Protein AF-A0A1T4JJM0-F1 (afdb_monomer)

Organism: NCBI:txid225324

Solvent-accessible surface area (backbone atoms only — not comparable to full-atom values): 7614 Å² total; per-residue (Å²): 135,75,62,47,82,52,65,67,59,46,48,42,48,73,76,44,53,84,52,44,50,77,56,95,85,23,46,31,35,67,90,78,59,35,34,37,36,70,81,49,69,47,38,52,48,49,48,44,95,53,75,68,39,80,34,45,56,48,46,68,56,24,30,55,40,44,52,50,46,53,49,43,40,64,74,50,49,48,56,52,50,52,51,51,56,59,53,55,77,71,52,77,74,56,69,67,58,52,50,50,54,51,50,51,52,52,57,56,55,62,74,64,60,76,74,80,76,74,77,76,77,79,80,83,79,84,87,133

Mean predicted aligned error: 11.11 Å

Sequence (128 aa):
MTYLELAPAITALRSRPEEFEFTDGCLHHLNSRHRFHFRSDNEVEIHALCDCSLLRARPEQAKDFHAAYREWHASYWRPMEINREFASHFAPPPLWRRAAIWLLRRLLAWQHAPSPTVKAAAPLQPVG

Foldseek 3Di:
DDADDCVVVLVCCVPPVVQWDDDPQWIARNPQRWTWHLPDLQFIQIDHPDCNNVHGHGSVNSNSSVVSVVCSCVPPVVVVVVVVVVVVVVDPPPVVVVVVVVVVVVVVVVVPPDDPDDPDDDDDDDDD

Secondary structure (DSSP, 8-state):
--B---HHHHHHHHH-GGGEEEETTEEEETTTTEEEEEEETTEEEEE-SSGGGGPBPPHHHHHHHHHHHHHHIIIIIHHHHHHHHHHHHHSPPPHHHHHHHHHHHHHHHHHTPPP-----PPPPPPP-

Structure (mmCIF, N/CA/C/O backbone):
data_AF-A0A1T4JJM0-F1
#
_entry.id   AF-A0A1T4JJM0-F1
#
loop_
_atom_site.group_PDB
_atom_site.id
_atom_site.type_symbol
_atom_site.label_atom_id
_atom_site.label_alt_id
_atom_site.label_comp_id
_atom_site.label_asym_id
_atom_site.label_entity_id
_atom_site.label_seq_id
_atom_site.pdbx_PDB_ins_code
_atom_site.Cartn_x
_atom_site.Cartn_y
_atom_site.Cartn_z
_atom_site.occupancy
_atom_site.B_iso_or_equiv
_atom_site.auth_seq_id
_atom_site.auth_comp_id
_atom_site.auth_asym_id
_atom_site.auth_atom_id
_atom_site.pdbx_PDB_model_num
ATOM 1 N N . MET A 1 1 ? -21.948 4.036 19.023 1.00 56.38 1 MET A N 1
ATOM 2 C CA . MET A 1 1 ? -21.312 4.102 17.690 1.00 56.38 1 MET A CA 1
ATOM 3 C C . MET A 1 1 ? -20.829 2.713 17.328 1.00 56.38 1 MET A C 1
ATOM 5 O O . MET A 1 1 ? -20.236 2.059 18.179 1.00 56.38 1 MET A O 1
ATOM 9 N N . THR A 1 2 ? -21.127 2.250 16.119 1.00 84.19 2 THR A N 1
ATOM 10 C CA . THR A 1 2 ? -20.638 0.963 15.612 1.00 84.19 2 THR A CA 1
ATOM 11 C C . THR A 1 2 ? -19.222 1.175 15.077 1.00 84.19 2 THR A C 1
ATOM 13 O O . THR A 1 2 ? -18.983 2.146 14.362 1.00 84.19 2 THR A O 1
ATOM 16 N N . TYR A 1 3 ? -18.279 0.321 15.469 1.00 88.62 3 TYR A N 1
ATOM 17 C CA . TYR A 1 3 ? -16.887 0.395 15.019 1.00 88.62 3 TYR A CA 1
ATOM 18 C C . TYR A 1 3 ? -16.614 -0.709 14.002 1.00 88.62 3 TYR A C 1
ATOM 20 O O . TYR A 1 3 ? -17.162 -1.804 14.140 1.00 88.62 3 TYR A O 1
ATOM 28 N N . LEU A 1 4 ? -15.768 -0.429 13.009 1.00 92.19 4 LEU A N 1
ATOM 29 C CA . LEU A 1 4 ? -15.266 -1.464 12.115 1.00 92.19 4 LEU A CA 1
ATOM 30 C C . LEU A 1 4 ? -14.182 -2.262 12.834 1.00 92.19 4 LEU A C 1
ATOM 32 O O . LEU A 1 4 ? -13.258 -1.695 13.417 1.00 92.19 4 LEU A O 1
ATOM 36 N N . GLU A 1 5 ? -14.294 -3.580 12.766 1.00 92.88 5 GLU A N 1
ATOM 37 C CA . GLU A 1 5 ? -13.272 -4.478 13.275 1.00 92.88 5 GLU A CA 1
ATOM 38 C C . GLU A 1 5 ? -12.155 -4.625 12.220 1.00 92.88 5 GLU A C 1
ATOM 40 O O . GLU A 1 5 ? -12.422 -4.973 11.068 1.00 92.88 5 GLU A O 1
ATOM 45 N N . LEU A 1 6 ? -10.915 -4.282 12.595 1.00 94.19 6 LEU A N 1
ATOM 46 C CA . LEU A 1 6 ? -9.764 -4.251 11.681 1.00 94.19 6 LEU A CA 1
ATOM 47 C C . LEU A 1 6 ? -8.888 -5.513 11.724 1.00 94.19 6 LEU A C 1
ATOM 49 O O . LEU A 1 6 ? -7.994 -5.647 10.886 1.00 94.19 6 LEU A O 1
ATOM 53 N N . ALA A 1 7 ? -9.105 -6.451 12.648 1.00 95.25 7 ALA A N 1
ATOM 54 C CA . ALA A 1 7 ? -8.279 -7.649 12.774 1.00 95.25 7 ALA A CA 1
ATOM 55 C C . ALA A 1 7 ? -8.239 -8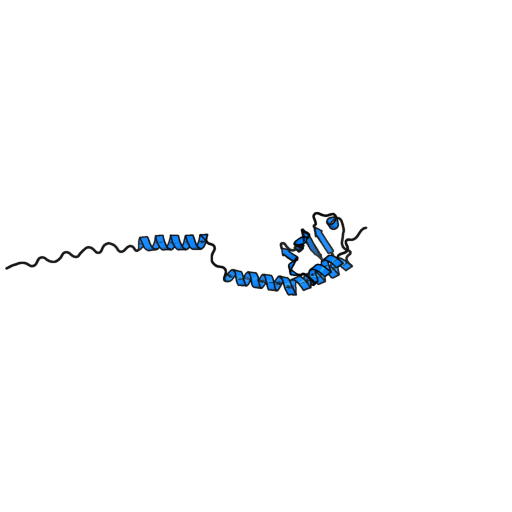.516 11.497 1.00 95.25 7 ALA A C 1
ATOM 57 O O . ALA A 1 7 ? -7.148 -9.005 11.182 1.00 95.25 7 ALA A O 1
ATOM 58 N N . PRO A 1 8 ? -9.319 -8.679 10.698 1.00 94.94 8 PRO A N 1
ATOM 59 C CA . PRO A 1 8 ? -9.251 -9.322 9.392 1.00 94.94 8 PRO A CA 1
ATOM 60 C C . PRO A 1 8 ? -8.303 -8.615 8.427 1.00 94.94 8 PRO A C 1
ATOM 62 O O . PRO A 1 8 ? -7.518 -9.282 7.757 1.00 94.94 8 PRO A O 1
ATOM 65 N N . ALA A 1 9 ? -8.331 -7.279 8.375 1.00 95.31 9 ALA A N 1
ATOM 66 C CA . ALA A 1 9 ? -7.451 -6.504 7.501 1.00 95.31 9 ALA A CA 1
ATOM 67 C C . ALA A 1 9 ? -5.986 -6.625 7.944 1.00 95.31 9 ALA A C 1
ATOM 69 O O . ALA A 1 9 ? -5.116 -6.886 7.118 1.00 95.31 9 ALA A O 1
ATOM 70 N N . ILE A 1 10 ? -5.722 -6.535 9.253 1.00 97.12 10 ILE A N 1
ATOM 71 C CA . ILE A 1 10 ? -4.385 -6.725 9.837 1.00 97.12 10 ILE A CA 1
ATOM 72 C C . ILE A 1 10 ? -3.856 -8.135 9.543 1.00 97.12 10 ILE A C 1
ATOM 74 O O . ILE A 1 10 ? -2.711 -8.306 9.127 1.00 97.12 10 ILE A O 1
ATOM 78 N N . THR A 1 11 ? -4.691 -9.155 9.745 1.00 97.56 11 THR A N 1
ATOM 79 C CA . THR A 1 11 ? -4.336 -10.557 9.486 1.00 97.56 11 THR A CA 1
ATOM 80 C C . THR A 1 11 ? -4.047 -10.786 8.008 1.00 97.56 11 THR A C 1
ATOM 82 O O . THR A 1 11 ? -3.048 -11.421 7.671 1.00 97.56 11 THR A O 1
ATOM 85 N N . ALA A 1 12 ? -4.882 -10.250 7.115 1.00 96.75 12 ALA A N 1
ATOM 86 C CA . ALA A 1 12 ? -4.670 -10.342 5.677 1.00 96.75 12 ALA A CA 1
ATOM 87 C C . ALA A 1 12 ? -3.353 -9.674 5.265 1.00 96.75 12 ALA A C 1
ATOM 89 O O . ALA A 1 12 ? -2.563 -10.301 4.570 1.00 96.75 12 ALA A O 1
ATOM 90 N N . LEU A 1 13 ? -3.072 -8.469 5.768 1.00 97.31 13 LEU A N 1
ATOM 91 C CA . LEU A 1 13 ? -1.851 -7.729 5.449 1.00 97.31 13 LEU A CA 1
ATOM 92 C C . LEU A 1 13 ? -0.576 -8.490 5.840 1.00 97.31 13 LEU A C 1
ATOM 94 O O . LEU A 1 13 ? 0.413 -8.467 5.113 1.00 97.31 13 LEU A O 1
ATOM 98 N N . ARG A 1 14 ? -0.604 -9.189 6.981 1.00 96.62 14 ARG A N 1
ATOM 99 C CA . ARG A 1 14 ? 0.532 -9.983 7.475 1.00 96.62 14 ARG A CA 1
ATOM 100 C C . ARG A 1 14 ? 0.695 -11.326 6.765 1.00 96.62 14 ARG A C 1
ATOM 102 O O . ARG A 1 14 ? 1.816 -11.794 6.620 1.00 96.62 14 ARG A O 1
ATOM 109 N N . SER A 1 15 ? -0.410 -11.972 6.393 1.00 97.25 15 SER A N 1
ATOM 110 C CA . SER A 1 15 ? -0.393 -13.331 5.827 1.00 97.25 15 SER A CA 1
ATOM 111 C C . SER A 1 15 ? -0.288 -13.364 4.305 1.00 97.25 15 SER A C 1
ATOM 113 O O . SER A 1 15 ? 0.235 -14.333 3.766 1.00 97.25 15 SER A O 1
ATOM 115 N N . ARG A 1 16 ? -0.809 -12.337 3.626 1.00 97.19 16 ARG A N 1
ATOM 116 C CA . ARG A 1 16 ? -0.918 -12.240 2.163 1.00 97.19 16 ARG A CA 1
ATOM 117 C C . ARG A 1 16 ? -0.526 -10.827 1.713 1.00 97.19 16 ARG A C 1
ATOM 119 O O . ARG A 1 16 ? -1.377 -10.071 1.233 1.00 97.19 16 ARG A O 1
ATOM 126 N N . PRO A 1 17 ? 0.734 -10.419 1.946 1.00 96.81 17 PRO A N 1
ATOM 127 C CA . PRO A 1 17 ? 1.193 -9.054 1.700 1.00 96.81 17 PRO A CA 1
ATOM 128 C C . PRO A 1 17 ? 1.074 -8.619 0.229 1.00 96.81 17 PRO A C 1
ATOM 130 O O . PRO A 1 17 ? 0.930 -7.428 -0.030 1.00 96.81 17 PRO A O 1
ATOM 133 N N . GLU A 1 18 ? 1.089 -9.564 -0.712 1.00 96.69 18 GLU A N 1
ATOM 134 C CA . GLU A 1 18 ? 0.929 -9.366 -2.158 1.00 96.69 18 GLU A CA 1
ATOM 135 C C . GLU A 1 18 ? -0.482 -8.957 -2.597 1.00 96.69 18 GLU A C 1
ATOM 137 O O . GLU A 1 18 ? -0.657 -8.435 -3.697 1.00 96.69 18 GLU A O 1
ATOM 142 N N . GLU A 1 19 ? -1.500 -9.172 -1.758 1.00 97.12 19 GLU A N 1
ATOM 143 C CA . GLU A 1 19 ? -2.873 -8.726 -2.044 1.00 97.12 19 GLU A CA 1
ATOM 144 C C . GLU A 1 19 ? -3.072 -7.229 -1.781 1.00 97.12 19 GLU A C 1
ATOM 146 O O . GLU A 1 19 ? -4.173 -6.695 -1.971 1.00 97.12 19 GLU A O 1
ATOM 151 N N . PHE A 1 20 ? -2.012 -6.553 -1.339 1.00 97.56 20 PHE A N 1
ATOM 152 C CA . PHE A 1 20 ? -2.010 -5.142 -1.022 1.00 97.56 20 PHE A CA 1
ATOM 153 C C . PHE A 1 20 ? -1.041 -4.373 -1.912 1.00 97.56 20 PHE A C 1
ATOM 155 O O . PHE A 1 20 ? 0.023 -4.856 -2.293 1.00 97.56 20 PHE A O 1
ATOM 162 N N . GLU A 1 21 ? -1.409 -3.132 -2.201 1.00 96.81 21 GLU A N 1
ATOM 163 C CA . GLU A 1 21 ? -0.553 -2.163 -2.875 1.00 96.81 21 GLU A CA 1
ATOM 164 C C . GLU A 1 21 ? -0.525 -0.855 -2.090 1.00 96.81 21 GLU A C 1
ATOM 166 O O . GLU A 1 21 ? -1.445 -0.547 -1.330 1.00 96.81 21 GLU A O 1
ATOM 171 N N . PHE A 1 22 ? 0.532 -0.071 -2.280 1.00 96.62 22 PHE A N 1
ATOM 172 C CA . PHE A 1 22 ? 0.595 1.289 -1.765 1.00 96.62 22 PHE A CA 1
ATOM 173 C C . PHE A 1 22 ? 0.721 2.267 -2.926 1.00 96.62 22 PHE A C 1
ATOM 175 O O . PHE A 1 22 ? 1.627 2.163 -3.754 1.00 96.62 22 PHE A O 1
ATOM 182 N N . THR A 1 23 ? -0.226 3.193 -3.035 1.00 93.19 23 THR A N 1
ATOM 183 C CA . THR A 1 23 ? -0.275 4.198 -4.105 1.00 93.19 23 THR A CA 1
ATOM 184 C C . THR A 1 23 ? -1.007 5.434 -3.594 1.00 93.19 23 THR A C 1
ATOM 186 O O . THR A 1 23 ? -1.929 5.320 -2.792 1.00 93.19 23 THR A O 1
ATOM 189 N N . ASP A 1 24 ? -0.574 6.624 -4.018 1.00 89.56 24 ASP A N 1
ATOM 190 C CA . ASP A 1 24 ? -1.173 7.911 -3.629 1.00 8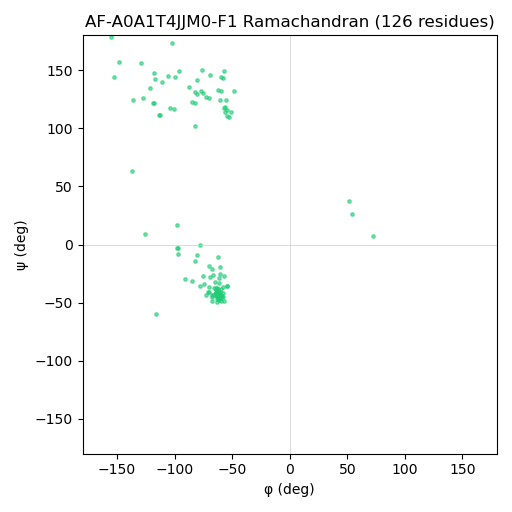9.56 24 ASP A CA 1
ATOM 191 C C . ASP A 1 24 ? -1.322 8.096 -2.106 1.00 89.56 24 ASP A C 1
ATOM 193 O O . ASP A 1 24 ? -2.314 8.628 -1.608 1.00 89.56 24 ASP A O 1
ATOM 197 N N . GLY A 1 25 ? -0.336 7.614 -1.341 1.00 90.88 25 GLY A N 1
ATOM 198 C CA . GLY A 1 25 ? -0.341 7.709 0.122 1.00 90.88 25 GLY A CA 1
ATOM 199 C C . GLY A 1 25 ? -1.338 6.777 0.821 1.00 90.88 25 GLY A C 1
ATOM 200 O O . GLY A 1 25 ? -1.506 6.873 2.035 1.00 90.88 25 GLY A O 1
ATOM 201 N N . CYS A 1 26 ? -1.993 5.879 0.083 1.00 95.56 26 CYS A N 1
ATOM 202 C CA . CYS A 1 26 ? -3.011 4.975 0.598 1.00 95.56 26 CYS A CA 1
ATOM 203 C C . CYS A 1 26 ? -2.577 3.513 0.467 1.00 95.56 26 CYS A C 1
ATOM 205 O O . CYS A 1 26 ? -1.996 3.102 -0.537 1.00 95.56 26 CYS A O 1
ATOM 207 N N . LEU A 1 27 ? -2.920 2.710 1.473 1.00 97.50 27 LEU A N 1
ATOM 208 C CA . LEU A 1 27 ? -2.835 1.253 1.405 1.00 97.50 27 LEU A CA 1
ATOM 209 C C . LEU A 1 27 ? -4.112 0.726 0.750 1.00 97.50 27 LEU A C 1
ATOM 211 O O . LEU A 1 27 ? -5.209 0.979 1.250 1.00 97.50 27 LEU A O 1
ATOM 215 N N . HIS A 1 28 ? -3.999 -0.013 -0.346 1.00 97.19 28 HIS A N 1
ATOM 216 C CA . HIS A 1 28 ? -5.142 -0.609 -1.026 1.00 97.19 28 HIS A CA 1
ATOM 217 C C . HIS A 1 28 ? -5.123 -2.122 -0.878 1.00 97.19 28 HIS A C 1
ATOM 219 O O . HIS A 1 28 ? -4.081 -2.750 -1.016 1.00 97.19 28 HIS A O 1
ATOM 225 N N . HIS A 1 29 ? -6.295 -2.709 -0.667 1.00 96.44 29 HIS A N 1
ATOM 226 C CA . HIS A 1 29 ? -6.492 -4.146 -0.785 1.00 96.44 29 HIS A CA 1
ATOM 227 C C . HIS A 1 29 ? -7.139 -4.459 -2.136 1.00 96.44 29 HIS A C 1
ATOM 229 O O . HIS A 1 29 ? -8.274 -4.045 -2.399 1.00 96.44 29 HIS A O 1
ATOM 235 N N . LEU A 1 30 ? -6.426 -5.192 -2.992 1.00 93.56 30 LEU A N 1
ATOM 236 C CA . LEU A 1 30 ? -6.774 -5.388 -4.402 1.00 93.56 30 LEU A CA 1
ATOM 237 C C . LEU A 1 30 ? -8.111 -6.119 -4.576 1.00 93.56 30 LEU A C 1
ATOM 239 O O . LEU A 1 30 ? -8.967 -5.701 -5.359 1.00 93.56 30 LEU A O 1
ATOM 243 N N . ASN A 1 31 ? -8.320 -7.177 -3.792 1.00 91.19 31 ASN A N 1
ATOM 244 C CA . ASN A 1 31 ? -9.479 -8.057 -3.928 1.00 91.19 31 ASN A CA 1
ATOM 245 C C . ASN A 1 31 ? -10.784 -7.394 -3.476 1.00 91.19 31 ASN A C 1
ATOM 247 O O . ASN A 1 31 ? -11.818 -7.536 -4.127 1.00 91.19 31 ASN A O 1
ATOM 251 N N . SER A 1 32 ? -10.748 -6.647 -2.370 1.00 90.69 32 SER A N 1
ATOM 252 C CA . SER A 1 32 ? -11.947 -6.003 -1.818 1.00 90.69 32 SER A CA 1
ATOM 253 C C . SER A 1 32 ? -12.104 -4.539 -2.230 1.00 90.69 32 SER A C 1
ATOM 255 O O . SER A 1 32 ? -13.088 -3.912 -1.839 1.00 90.69 32 SER A O 1
ATOM 257 N N . ARG A 1 33 ? -11.143 -3.973 -2.973 1.00 90.81 33 ARG A N 1
ATOM 258 C CA . ARG A 1 33 ? -11.104 -2.558 -3.388 1.00 90.81 33 ARG A CA 1
ATOM 259 C C . ARG A 1 33 ? -11.215 -1.563 -2.226 1.00 90.81 33 ARG A C 1
ATOM 261 O O . ARG A 1 33 ? -11.693 -0.445 -2.413 1.00 90.81 33 ARG A O 1
ATOM 268 N N . HIS A 1 34 ? -10.805 -1.970 -1.028 1.00 95.31 34 HIS A N 1
ATOM 269 C CA . HIS A 1 34 ? -10.739 -1.072 0.122 1.00 95.31 34 HIS A CA 1
ATOM 270 C C . HIS A 1 34 ? -9.462 -0.247 0.047 1.00 95.31 34 HIS A C 1
ATOM 272 O O . HIS A 1 34 ? -8.409 -0.771 -0.320 1.00 95.31 34 HIS A O 1
ATOM 278 N N . ARG A 1 35 ? -9.556 1.027 0.421 1.00 96.25 35 ARG A N 1
ATOM 279 C CA . ARG A 1 35 ? -8.410 1.919 0.574 1.00 96.25 35 ARG A CA 1
ATOM 280 C C . ARG A 1 35 ? -8.375 2.440 1.998 1.00 96.25 35 ARG A C 1
ATOM 282 O O . ARG A 1 35 ? -9.402 2.849 2.538 1.00 96.25 35 ARG A O 1
ATOM 289 N N . PHE A 1 36 ? -7.192 2.427 2.581 1.00 96.69 36 PHE A N 1
ATOM 290 C CA . PHE A 1 36 ? -6.938 2.862 3.941 1.00 96.69 36 PHE A CA 1
ATOM 291 C C . PHE A 1 36 ? -5.968 4.033 3.898 1.00 96.69 36 PHE A C 1
ATOM 293 O O . PHE A 1 36 ? -4.860 3.910 3.369 1.00 96.69 36 PHE A O 1
ATOM 300 N N . HIS A 1 37 ? -6.398 5.163 4.446 1.00 96.50 37 HIS A N 1
ATOM 301 C CA . HIS A 1 37 ? -5.588 6.365 4.542 1.00 96.50 37 HIS A CA 1
ATOM 302 C C . HIS A 1 37 ? -5.279 6.650 6.010 1.00 96.50 37 HIS A C 1
ATOM 304 O O . HIS A 1 37 ? -6.166 6.970 6.800 1.00 96.50 37 HIS A O 1
ATOM 310 N N . PHE A 1 38 ? -4.013 6.497 6.383 1.00 95.12 38 PHE A N 1
ATOM 311 C CA . PHE A 1 38 ? -3.547 6.725 7.747 1.00 95.12 38 PHE A CA 1
ATOM 312 C C . PHE A 1 38 ? -3.308 8.226 7.954 1.00 95.12 38 PHE A C 1
ATOM 314 O O . PHE A 1 38 ? -2.309 8.768 7.488 1.00 95.12 38 PHE A O 1
ATOM 321 N N . ARG A 1 39 ? -4.247 8.908 8.624 1.00 93.00 39 ARG A N 1
ATOM 322 C CA . ARG A 1 39 ? -4.153 10.349 8.930 1.00 93.00 39 ARG A CA 1
ATOM 323 C C . ARG A 1 39 ? -3.148 10.626 10.043 1.00 93.00 39 ARG A C 1
ATOM 325 O O . ARG A 1 39 ? -2.480 11.658 10.036 1.00 93.00 39 ARG A O 1
ATOM 332 N N . SER A 1 40 ? -3.054 9.701 10.990 1.00 92.88 40 SER A N 1
ATOM 333 C CA . SER A 1 40 ? -2.142 9.730 12.127 1.00 92.88 40 SER A CA 1
ATOM 334 C C . SER A 1 40 ? -1.878 8.302 12.615 1.00 92.88 40 SER A C 1
ATOM 336 O O . SER A 1 40 ? -2.471 7.339 12.128 1.00 92.88 40 SER A O 1
ATOM 338 N N . ASP A 1 41 ? -1.040 8.162 13.643 1.00 91.62 41 ASP A N 1
ATOM 339 C CA . ASP A 1 41 ? -0.771 6.868 14.276 1.00 91.62 41 ASP A CA 1
ATOM 340 C C . ASP A 1 41 ? -2.009 6.199 14.891 1.00 91.62 41 ASP A C 1
ATOM 342 O O . ASP A 1 41 ? -1.970 5.005 15.159 1.00 91.62 41 ASP A O 1
ATOM 346 N N . ASN A 1 42 ? -3.084 6.938 15.162 1.00 94.25 42 ASN A N 1
ATOM 347 C CA . ASN A 1 42 ? -4.288 6.438 15.830 1.00 94.25 42 ASN A CA 1
ATOM 348 C C . ASN A 1 42 ? -5.574 6.692 15.032 1.00 94.25 42 ASN A C 1
ATOM 350 O O . ASN A 1 42 ? -6.668 6.467 15.550 1.00 94.25 42 ASN A O 1
ATOM 354 N N . GLU A 1 43 ? -5.456 7.148 13.786 1.00 94.19 43 GLU A N 1
ATOM 355 C CA . GLU A 1 43 ? -6.591 7.452 12.927 1.00 94.19 43 GLU A CA 1
ATOM 356 C C . GLU A 1 43 ? -6.360 6.919 11.513 1.00 94.19 43 GLU A C 1
ATOM 358 O O . GLU A 1 43 ? -5.384 7.252 10.836 1.00 94.19 43 GLU A O 1
ATOM 363 N N . VAL A 1 44 ? -7.308 6.099 11.061 1.00 95.75 44 VAL A N 1
ATOM 364 C CA . VAL A 1 44 ? -7.352 5.559 9.704 1.00 95.75 44 VAL A CA 1
ATOM 365 C C . VAL A 1 44 ? -8.720 5.837 9.094 1.00 95.75 44 VAL A C 1
ATOM 367 O O . VAL A 1 44 ? -9.759 5.495 9.663 1.00 95.75 44 VAL A O 1
ATOM 370 N N . GLU A 1 45 ? -8.714 6.466 7.926 1.00 95.06 45 GLU A N 1
ATOM 371 C CA . GLU A 1 45 ? -9.892 6.645 7.088 1.00 95.06 45 GLU A CA 1
ATOM 372 C C . GLU A 1 45 ? -10.051 5.440 6.164 1.00 95.06 45 GLU A C 1
ATOM 374 O O . GLU A 1 45 ? -9.087 4.956 5.565 1.00 95.06 45 GLU A O 1
ATOM 379 N N . ILE A 1 46 ? -11.285 4.952 6.057 1.00 94.75 46 ILE A N 1
ATOM 380 C CA . ILE A 1 46 ? -11.622 3.752 5.298 1.00 94.75 46 ILE A CA 1
ATOM 381 C C . ILE A 1 46 ? -12.491 4.171 4.124 1.00 94.75 46 ILE A C 1
ATOM 383 O O . ILE A 1 46 ? -13.640 4.573 4.292 1.00 94.75 46 ILE A O 1
ATOM 387 N N . HIS A 1 47 ? -11.945 4.053 2.921 1.00 94.44 47 HIS A N 1
ATOM 388 C CA . HIS A 1 47 ? -12.674 4.304 1.689 1.00 94.44 47 HIS A CA 1
ATOM 389 C C . HIS A 1 47 ? -13.016 2.966 1.037 1.00 94.44 47 HIS A C 1
ATOM 391 O O . HIS A 1 47 ? -12.138 2.188 0.662 1.00 94.44 47 HIS A O 1
ATOM 397 N N . ALA A 1 48 ? -14.309 2.692 0.907 1.00 93.19 48 ALA A N 1
ATOM 398 C CA . ALA A 1 48 ? -14.828 1.468 0.318 1.00 93.19 48 ALA A CA 1
ATOM 399 C C . ALA A 1 48 ? -16.155 1.753 -0.392 1.00 93.19 48 ALA A C 1
ATOM 401 O O . ALA A 1 48 ? -16.849 2.710 -0.057 1.00 93.19 48 ALA A O 1
ATOM 402 N N . LEU A 1 49 ? -16.514 0.905 -1.357 1.00 90.19 49 LEU A N 1
ATOM 403 C CA . LEU A 1 49 ? -17.817 0.971 -2.036 1.00 90.19 49 LEU A CA 1
ATOM 404 C C . LEU A 1 49 ? -18.948 0.317 -1.224 1.00 90.19 49 LEU A C 1
ATOM 406 O O . LEU A 1 49 ? -20.108 0.420 -1.604 1.00 90.19 49 LEU A O 1
ATOM 410 N N . CYS A 1 50 ? -18.610 -0.377 -0.136 1.00 91.00 50 CYS A N 1
ATOM 411 C CA . CYS A 1 50 ? -19.554 -0.978 0.798 1.00 91.00 50 CYS A CA 1
ATOM 412 C C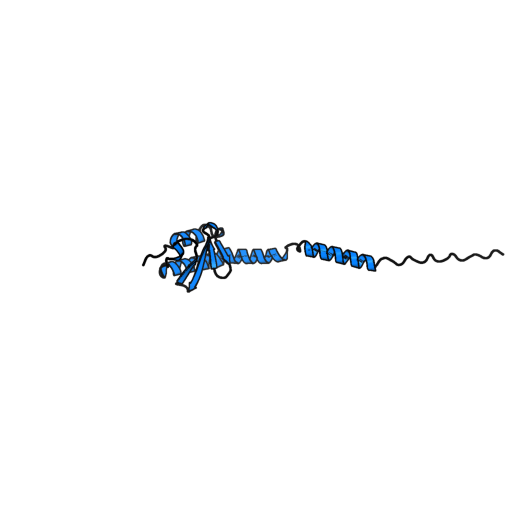 . CYS A 1 50 ? -19.701 -0.134 2.075 1.00 91.00 50 CYS A C 1
ATOM 414 O O . CYS A 1 50 ? -18.938 0.807 2.328 1.00 91.00 50 CYS A O 1
ATOM 416 N N . ASP A 1 51 ? -20.648 -0.539 2.924 1.00 91.38 51 ASP A N 1
ATOM 417 C CA . ASP A 1 51 ? -20.996 0.142 4.17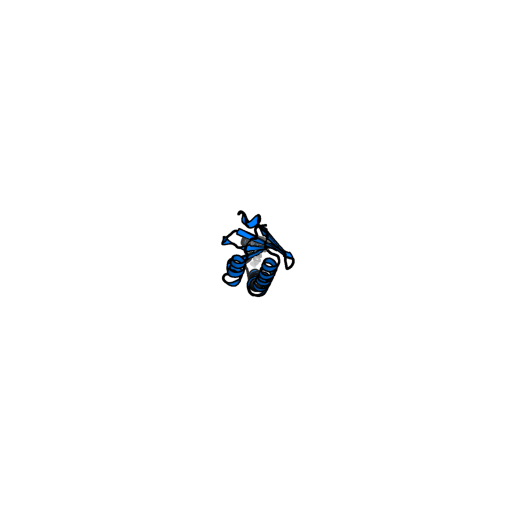7 1.00 91.38 51 ASP A CA 1
ATOM 418 C C . ASP A 1 51 ? -19.850 0.201 5.202 1.00 91.38 51 ASP A C 1
ATOM 420 O O . ASP A 1 51 ? -19.926 0.956 6.170 1.00 91.38 51 ASP A O 1
ATOM 424 N N . CYS A 1 52 ? -18.747 -0.530 4.988 1.00 90.19 52 CYS A N 1
ATOM 425 C CA . CYS A 1 52 ? -17.540 -0.422 5.813 1.00 90.19 52 CYS A CA 1
ATOM 426 C C . CYS A 1 52 ? -16.982 1.012 5.856 1.00 90.19 52 CYS A C 1
ATOM 428 O O . CYS A 1 52 ? -16.376 1.386 6.856 1.00 90.19 52 CYS A O 1
ATOM 430 N N . SER A 1 53 ? -17.222 1.818 4.814 1.00 91.56 53 SER A N 1
ATOM 431 C CA . SER A 1 53 ? -16.828 3.235 4.754 1.00 91.56 53 SER A CA 1
ATOM 432 C C . SER A 1 53 ? -17.584 4.141 5.736 1.00 91.56 53 SER A C 1
ATOM 434 O O . SER A 1 53 ? -17.105 5.221 6.077 1.00 91.56 53 SER A O 1
ATOM 436 N N . LEU A 1 54 ? -18.755 3.709 6.218 1.00 91.81 54 LEU A N 1
ATOM 437 C CA . LEU A 1 54 ? -19.574 4.455 7.182 1.00 91.81 54 LEU A CA 1
ATOM 438 C C . LEU A 1 54 ? -19.101 4.257 8.628 1.00 91.81 54 LEU A C 1
ATOM 440 O O . LEU A 1 54 ? -19.525 4.980 9.532 1.00 91.81 54 LEU A O 1
ATOM 444 N N . LEU A 1 55 ? -18.250 3.257 8.861 1.00 92.50 55 LEU A N 1
ATOM 445 C CA . LEU A 1 55 ? -17.778 2.874 10.182 1.00 92.50 55 LEU A CA 1
ATOM 446 C C . LEU A 1 55 ? -16.383 3.438 10.446 1.00 92.50 55 LEU A C 1
ATOM 448 O O . LEU A 1 55 ? -15.527 3.490 9.568 1.00 92.50 55 LEU A O 1
ATOM 452 N N . ARG A 1 56 ? -16.136 3.819 11.701 1.00 91.25 56 ARG A N 1
ATOM 453 C CA . ARG A 1 56 ? -14.803 4.223 12.164 1.00 91.25 56 ARG A CA 1
ATOM 454 C C . ARG A 1 56 ? -14.087 3.055 12.824 1.00 91.25 56 ARG A C 1
ATOM 456 O O . ARG A 1 56 ? -14.722 2.218 13.464 1.00 91.25 56 ARG A O 1
ATOM 463 N N . ALA A 1 57 ? -12.766 3.035 12.724 1.00 92.81 57 ALA A N 1
ATOM 464 C CA . ALA A 1 57 ? -11.936 2.177 13.558 1.00 92.81 57 ALA A CA 1
ATOM 465 C C . ALA A 1 57 ? -11.822 2.755 14.975 1.00 92.81 57 ALA A C 1
ATOM 467 O O . ALA A 1 57 ? -11.876 3.973 15.168 1.00 92.81 57 ALA A O 1
ATOM 468 N N . ARG A 1 58 ? -11.652 1.890 15.979 1.00 94.31 58 ARG A N 1
ATOM 469 C CA . ARG A 1 58 ? -11.246 2.352 17.314 1.00 94.31 58 ARG A CA 1
ATOM 470 C C . ARG A 1 58 ? -9.795 2.845 17.266 1.00 94.31 58 ARG A C 1
ATOM 472 O O . ARG A 1 58 ? -9.009 2.236 16.540 1.00 94.31 58 ARG A O 1
ATOM 479 N N . PRO A 1 59 ? -9.410 3.877 18.038 1.00 93.94 59 PRO A N 1
ATOM 480 C CA . PRO A 1 59 ? -8.040 4.396 18.034 1.00 93.94 59 PRO A CA 1
ATOM 481 C C . PRO A 1 59 ? -6.976 3.329 18.319 1.00 93.94 59 PRO A C 1
ATOM 483 O O . PRO A 1 59 ? -5.907 3.337 17.715 1.00 93.94 59 PRO A O 1
ATOM 486 N N . GLU A 1 60 ? -7.280 2.371 19.196 1.00 95.00 60 GLU A N 1
ATOM 487 C CA . GLU A 1 60 ? -6.380 1.266 19.535 1.00 95.00 60 GLU A CA 1
ATOM 488 C C . GLU A 1 60 ? -6.187 0.326 18.337 1.00 95.00 60 GLU A C 1
ATOM 490 O O . GLU A 1 60 ? -5.059 0.001 17.977 1.00 95.00 60 GLU A O 1
ATOM 495 N N . GLN A 1 61 ? -7.281 -0.031 17.652 1.00 95.81 61 GLN A N 1
ATOM 496 C CA . GLN A 1 61 ? -7.227 -0.848 16.434 1.00 95.81 61 GLN A CA 1
ATOM 497 C C . GLN A 1 61 ? -6.527 -0.111 15.287 1.00 95.81 61 GLN A C 1
ATOM 499 O O . GLN A 1 61 ? -5.790 -0.728 14.523 1.00 95.81 61 GLN A O 1
ATOM 504 N N . ALA A 1 62 ? -6.740 1.201 15.161 1.00 96.06 62 ALA A N 1
ATOM 505 C CA . ALA A 1 62 ? -6.068 2.028 14.165 1.00 96.06 62 ALA A CA 1
ATOM 506 C C . ALA A 1 62 ? -4.553 2.061 14.404 1.00 96.06 62 ALA A C 1
ATOM 508 O O . ALA A 1 62 ? -3.789 1.931 13.451 1.00 96.06 62 ALA A O 1
ATOM 509 N N . LYS A 1 63 ? -4.123 2.136 15.669 1.00 96.94 63 LYS A N 1
ATOM 510 C CA . LYS A 1 63 ? -2.709 2.056 16.052 1.00 96.94 63 LYS A CA 1
ATOM 511 C C . LYS A 1 63 ? -2.085 0.712 15.710 1.00 96.94 63 LYS A C 1
ATOM 513 O O . LYS A 1 63 ? -1.015 0.672 15.100 1.00 96.94 63 LYS A O 1
ATOM 518 N N . ASP A 1 64 ? -2.762 -0.380 16.048 1.00 97.00 64 ASP A N 1
ATOM 519 C CA . ASP A 1 64 ? -2.291 -1.725 15.714 1.00 97.00 64 ASP A CA 1
ATOM 520 C C . ASP A 1 64 ? -2.222 -1.935 14.197 1.00 97.00 64 ASP A C 1
ATOM 522 O O . ASP A 1 64 ? -1.279 -2.546 13.681 1.00 97.00 64 ASP A O 1
ATOM 526 N N . PHE A 1 65 ? -3.188 -1.379 13.462 1.00 97.50 65 PHE A N 1
ATOM 527 C CA . PHE A 1 65 ? -3.198 -1.444 12.010 1.00 97.50 65 PHE A CA 1
ATOM 528 C C . PHE A 1 65 ? -2.101 -0.587 11.382 1.00 97.50 65 PHE A C 1
ATOM 530 O O . PHE A 1 65 ? -1.425 -1.058 10.471 1.00 97.50 65 PHE A O 1
ATOM 537 N N . HIS A 1 66 ? -1.855 0.619 11.898 1.00 97.56 66 HIS A N 1
ATOM 538 C CA . HIS A 1 66 ? -0.768 1.474 11.432 1.00 97.56 66 HIS A CA 1
ATOM 539 C C . HIS A 1 66 ? 0.599 0.816 11.660 1.00 97.56 66 HIS A C 1
ATOM 541 O O . HIS A 1 66 ? 1.443 0.817 10.765 1.00 97.56 66 HIS A O 1
ATOM 547 N N . ALA A 1 67 ? 0.806 0.169 12.812 1.00 97.56 67 ALA A N 1
ATOM 548 C CA . ALA A 1 67 ? 2.015 -0.610 13.076 1.00 97.56 67 ALA A CA 1
ATOM 549 C C . ALA A 1 67 ? 2.186 -1.775 12.083 1.00 97.56 67 ALA A C 1
ATOM 551 O O . ALA A 1 67 ? 3.270 -1.952 11.528 1.00 97.56 67 ALA A O 1
ATOM 552 N N . ALA A 1 68 ? 1.119 -2.536 11.810 1.00 97.88 68 ALA A N 1
ATOM 553 C CA . ALA A 1 68 ? 1.153 -3.610 10.816 1.00 97.88 68 ALA A CA 1
ATOM 554 C C . ALA A 1 68 ? 1.441 -3.086 9.398 1.00 97.88 68 ALA A C 1
ATOM 556 O O . ALA A 1 68 ? 2.230 -3.689 8.675 1.00 97.88 68 ALA A O 1
ATOM 557 N N . TYR A 1 69 ? 0.850 -1.949 9.028 1.00 97.44 69 TYR A N 1
ATOM 558 C CA . TYR A 1 69 ? 1.125 -1.251 7.774 1.00 97.44 69 TYR A CA 1
ATOM 559 C C . TYR A 1 69 ? 2.588 -0.833 7.655 1.00 97.44 69 TYR A C 1
ATOM 561 O O . TYR A 1 69 ? 3.211 -1.113 6.634 1.00 97.44 69 TYR A O 1
ATOM 569 N N . ARG A 1 70 ? 3.160 -0.206 8.686 1.00 97.38 70 ARG A N 1
ATOM 570 C CA . ARG A 1 70 ? 4.561 0.229 8.658 1.00 97.38 70 ARG A CA 1
ATOM 571 C C . ARG A 1 70 ? 5.520 -0.943 8.497 1.00 97.38 70 ARG A C 1
ATOM 573 O O . ARG A 1 70 ? 6.463 -0.842 7.714 1.00 97.38 70 ARG A O 1
ATOM 580 N N . GLU A 1 71 ? 5.258 -2.040 9.201 1.00 98.00 71 GLU A N 1
ATOM 581 C CA . GLU A 1 71 ? 6.049 -3.263 9.081 1.00 98.00 71 GLU A CA 1
ATOM 582 C C . GLU A 1 71 ? 5.945 -3.859 7.674 1.00 98.00 71 GLU A C 1
ATOM 584 O O . GLU A 1 71 ? 6.965 -4.110 7.036 1.00 98.00 71 GLU A O 1
ATOM 589 N N . TRP A 1 72 ? 4.728 -4.020 7.143 1.00 98.06 72 TRP A N 1
ATOM 590 C CA . TRP A 1 72 ? 4.498 -4.491 5.773 1.00 98.06 72 TRP A CA 1
ATOM 591 C C . TRP A 1 72 ? 5.184 -3.592 4.734 1.00 98.06 72 TRP A C 1
ATOM 593 O O . TRP A 1 72 ? 5.862 -4.078 3.828 1.00 98.06 72 TRP A O 1
ATOM 603 N N . HIS A 1 73 ? 5.069 -2.272 4.882 1.00 97.56 73 HIS A N 1
ATOM 604 C CA . HIS A 1 73 ? 5.644 -1.324 3.937 1.00 97.56 73 HIS A CA 1
ATOM 605 C C . HIS A 1 73 ? 7.175 -1.413 3.926 1.00 97.56 73 HIS A C 1
ATOM 607 O O . HIS A 1 73 ? 7.791 -1.389 2.862 1.00 97.56 73 HIS A O 1
ATOM 613 N N . ALA A 1 74 ? 7.802 -1.537 5.099 1.00 97.50 74 ALA A N 1
ATOM 614 C CA . ALA A 1 74 ? 9.253 -1.640 5.221 1.00 97.50 74 ALA A CA 1
ATOM 615 C C . ALA A 1 74 ? 9.801 -3.003 4.765 1.00 97.50 74 ALA A C 1
ATOM 617 O O . ALA A 1 74 ? 10.815 -3.047 4.071 1.00 97.50 74 ALA A O 1
ATOM 618 N N . SER A 1 75 ? 9.144 -4.098 5.152 1.00 97.00 75 SER A N 1
ATOM 619 C CA . SER A 1 75 ? 9.638 -5.465 4.933 1.00 97.00 75 SER A CA 1
ATOM 620 C C . SER A 1 75 ? 9.295 -6.034 3.556 1.00 97.00 75 SER A C 1
ATOM 622 O O . SER A 1 75 ? 10.072 -6.818 3.013 1.00 97.00 75 SER A O 1
ATOM 624 N N . TYR A 1 76 ? 8.160 -5.637 2.977 1.00 96.88 76 TYR A N 1
ATOM 625 C CA . TYR A 1 76 ? 7.649 -6.198 1.727 1.00 96.88 76 TYR A CA 1
ATOM 626 C C . TYR A 1 76 ? 7.593 -5.159 0.606 1.00 96.88 76 TYR A C 1
ATOM 628 O O . TYR A 1 76 ? 8.266 -5.308 -0.417 1.0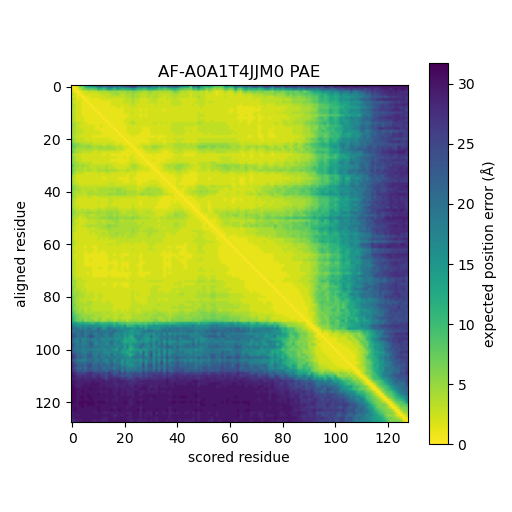0 96.88 76 TYR A O 1
ATOM 636 N N . TRP A 1 77 ? 6.829 -4.079 0.798 1.00 96.94 77 TRP A N 1
ATOM 637 C CA . TRP A 1 77 ? 6.516 -3.156 -0.297 1.00 96.94 77 TRP A CA 1
ATOM 638 C C . TRP A 1 77 ? 7.739 -2.378 -0.789 1.00 96.94 77 TRP A C 1
ATOM 640 O O . TRP A 1 77 ? 8.024 -2.343 -1.98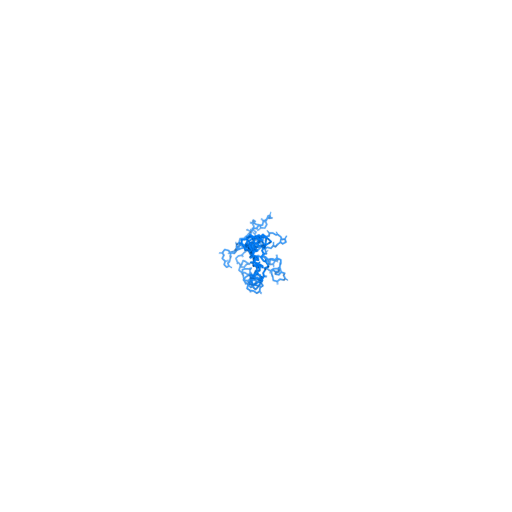7 1.00 96.94 77 TRP A O 1
ATOM 650 N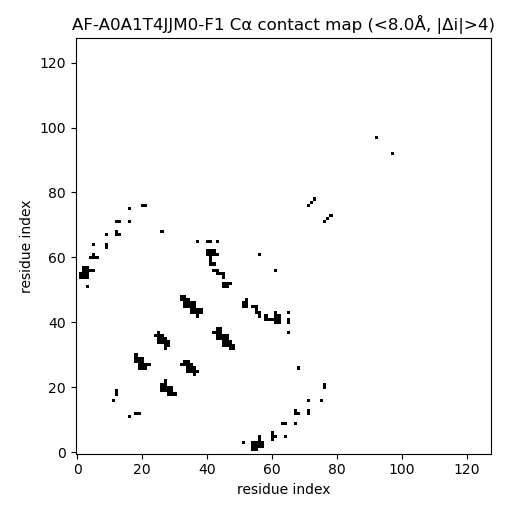 N . ARG A 1 78 ? 8.508 -1.783 0.130 1.00 96.50 78 ARG A N 1
ATOM 651 C CA . ARG A 1 78 ? 9.652 -0.940 -0.227 1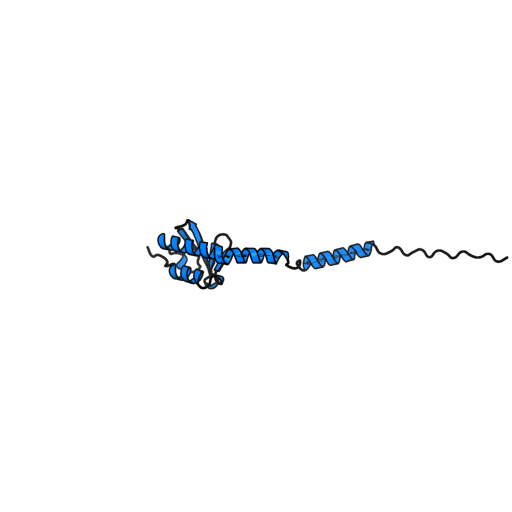.00 96.50 78 ARG A CA 1
ATOM 652 C C . ARG A 1 78 ? 10.749 -1.709 -0.979 1.00 96.50 78 ARG A C 1
ATOM 654 O O . ARG A 1 78 ? 11.214 -1.192 -1.995 1.00 96.50 78 ARG A O 1
ATOM 661 N N . PRO A 1 7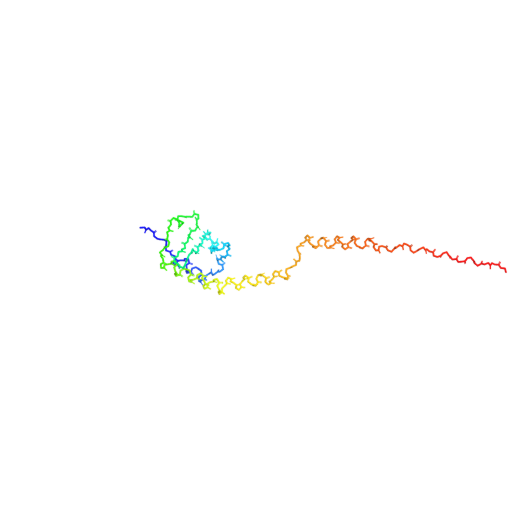9 ? 11.148 -2.931 -0.574 1.00 97.44 79 PRO A N 1
ATOM 662 C CA . PRO A 1 79 ? 12.054 -3.753 -1.375 1.00 97.44 79 PRO A CA 1
ATOM 663 C C . PRO A 1 79 ? 11.530 -4.048 -2.786 1.00 97.44 79 PRO A C 1
ATOM 665 O O . PRO A 1 79 ? 12.289 -3.970 -3.752 1.00 97.44 79 PRO A O 1
ATOM 668 N N . MET A 1 80 ? 10.238 -4.356 -2.930 1.00 95.75 80 MET A N 1
ATOM 669 C CA . MET A 1 80 ? 9.638 -4.595 -4.247 1.00 95.75 80 MET A CA 1
ATOM 670 C C . MET A 1 80 ? 9.666 -3.354 -5.135 1.00 95.75 80 MET A C 1
ATOM 672 O O . MET A 1 80 ? 9.979 -3.460 -6.321 1.00 95.75 80 MET A O 1
ATOM 676 N N . GLU A 1 81 ? 9.371 -2.185 -4.572 1.00 94.81 81 GLU A N 1
ATOM 677 C CA . GLU A 1 81 ? 9.422 -0.908 -5.281 1.00 94.81 81 GLU A CA 1
ATOM 678 C C . GLU A 1 81 ? 10.839 -0.608 -5.786 1.00 94.81 81 GLU A C 1
ATOM 680 O O . GLU A 1 81 ? 11.022 -0.332 -6.971 1.00 94.81 81 GLU A O 1
ATOM 685 N N . ILE A 1 82 ? 11.848 -0.776 -4.925 1.00 95.50 82 ILE A N 1
ATOM 686 C CA . ILE A 1 82 ? 13.262 -0.611 -5.289 1.00 95.50 82 ILE A CA 1
ATOM 687 C C . ILE A 1 82 ? 13.648 -1.579 -6.412 1.00 95.50 82 ILE A C 1
ATOM 689 O O . ILE A 1 82 ? 14.281 -1.179 -7.388 1.00 95.50 82 ILE A O 1
ATOM 693 N N . ASN A 1 83 ? 13.246 -2.848 -6.316 1.00 95.44 83 ASN A N 1
ATOM 694 C CA . ASN A 1 83 ? 13.534 -3.839 -7.353 1.00 95.44 83 ASN A CA 1
ATOM 695 C C . ASN A 1 83 ? 12.855 -3.494 -8.684 1.00 95.44 83 ASN A C 1
ATOM 697 O O . ASN A 1 83 ? 13.444 -3.693 -9.749 1.00 95.44 83 ASN A O 1
ATOM 701 N N . ARG A 1 84 ? 11.633 -2.954 -8.644 1.00 92.94 84 ARG A N 1
ATOM 702 C CA . ARG A 1 84 ? 10.910 -2.495 -9.834 1.00 92.94 84 ARG A CA 1
ATOM 703 C C . ARG A 1 84 ? 11.591 -1.285 -10.471 1.00 92.94 84 ARG A C 1
ATOM 705 O O . ARG A 1 84 ? 11.740 -1.256 -11.693 1.00 92.94 84 ARG A O 1
ATOM 712 N N . GLU A 1 85 ? 12.025 -0.320 -9.666 1.00 94.44 85 GLU A N 1
ATOM 713 C CA . GLU A 1 85 ? 12.793 0.842 -10.121 1.00 94.44 85 GLU A CA 1
ATOM 714 C C . GLU A 1 85 ? 14.122 0.401 -10.748 1.00 94.44 85 GLU A C 1
ATOM 716 O O . GLU A 1 85 ? 14.422 0.763 -11.886 1.00 94.44 85 GLU A O 1
ATOM 721 N N . PHE A 1 86 ? 14.858 -0.485 -10.076 1.00 95.00 86 PHE A N 1
ATOM 722 C CA . PHE A 1 86 ? 16.092 -1.065 -10.594 1.00 95.00 86 PHE A CA 1
ATOM 723 C C . PHE A 1 86 ? 15.873 -1.776 -11.935 1.00 95.00 86 PHE A C 1
ATOM 725 O O . PHE A 1 86 ? 16.586 -1.508 -12.901 1.00 95.00 86 PHE A O 1
ATOM 732 N N . ALA A 1 87 ? 14.856 -2.638 -12.032 1.00 92.44 87 ALA A N 1
ATOM 733 C CA . ALA A 1 87 ? 14.532 -3.349 -13.266 1.00 92.44 87 ALA A CA 1
ATOM 734 C C . ALA A 1 87 ? 14.159 -2.394 -14.413 1.00 92.44 87 ALA A C 1
ATOM 736 O O . ALA A 1 87 ? 14.485 -2.664 -15.572 1.00 92.44 87 ALA A O 1
ATOM 737 N N . SER A 1 88 ? 13.524 -1.257 -14.107 1.00 88.81 88 SER A N 1
ATOM 738 C CA . SER A 1 88 ? 13.145 -0.255 -15.108 1.00 88.81 88 SER A CA 1
ATOM 739 C C . SER A 1 88 ? 14.350 0.340 -15.850 1.00 88.81 88 SER A C 1
ATOM 741 O O . SER A 1 88 ? 14.233 0.661 -17.033 1.00 88.81 88 SER A O 1
ATOM 743 N N . HIS A 1 89 ? 15.530 0.394 -15.221 1.00 91.25 89 HIS A N 1
ATOM 744 C CA . HIS A 1 89 ? 16.766 0.863 -15.860 1.00 91.25 89 HIS A CA 1
ATOM 745 C C . HIS A 1 89 ? 17.262 -0.065 -16.976 1.00 91.25 89 HIS A C 1
ATOM 747 O O . HIS A 1 89 ? 17.932 0.388 -17.904 1.00 91.25 89 HIS A O 1
ATOM 753 N N . PHE A 1 90 ? 16.917 -1.352 -16.910 1.00 91.06 90 PHE A N 1
ATOM 754 C CA . PHE A 1 90 ? 17.279 -2.351 -17.919 1.00 91.06 90 PHE A CA 1
ATOM 755 C C . PHE A 1 90 ? 16.149 -2.610 -18.917 1.00 91.06 90 PHE A C 1
ATOM 757 O O . PHE A 1 90 ? 16.325 -3.383 -19.864 1.00 91.06 90 PHE A O 1
ATOM 764 N N . ALA A 1 91 ? 14.986 -1.980 -18.725 1.00 83.62 91 ALA A N 1
ATOM 765 C CA . ALA A 1 91 ? 13.852 -2.174 -19.605 1.00 83.62 91 ALA A CA 1
ATOM 766 C C . ALA A 1 91 ? 14.201 -1.696 -21.027 1.00 83.62 91 ALA A C 1
ATOM 768 O O . ALA A 1 91 ? 14.748 -0.602 -21.213 1.00 83.62 91 ALA A O 1
ATOM 769 N N . PRO A 1 92 ? 13.895 -2.497 -22.063 1.00 80.88 92 PRO A N 1
ATOM 770 C CA . PRO A 1 92 ? 14.165 -2.100 -23.430 1.00 80.88 92 PRO A CA 1
ATOM 771 C C . PRO A 1 92 ? 13.422 -0.799 -23.763 1.00 80.88 92 PRO A C 1
ATOM 773 O O . PRO A 1 92 ? 12.282 -0.611 -23.334 1.00 80.88 92 PRO A O 1
ATOM 776 N N . PRO A 1 93 ? 14.023 0.089 -24.578 1.00 78.19 93 PRO A N 1
ATOM 777 C CA . PRO A 1 93 ? 13.367 1.325 -24.961 1.00 78.19 93 PRO A CA 1
ATOM 778 C C . PRO A 1 93 ? 12.035 1.020 -25.656 1.00 78.19 93 PRO A C 1
ATOM 780 O O . PRO A 1 93 ? 11.965 0.058 -26.436 1.00 78.19 93 PRO A O 1
ATOM 783 N N . PRO A 1 94 ? 11.001 1.845 -25.413 1.00 81.12 94 PRO A N 1
ATOM 784 C CA . PRO A 1 94 ? 9.683 1.637 -25.990 1.00 81.12 94 PRO A CA 1
ATOM 785 C C . PRO A 1 94 ? 9.767 1.587 -27.520 1.00 81.12 94 PRO A C 1
ATOM 787 O O . PRO A 1 94 ? 10.629 2.223 -28.135 1.00 81.12 94 PRO A O 1
ATOM 790 N N . LEU A 1 95 ? 8.875 0.816 -28.146 1.00 83.88 95 LEU A N 1
ATOM 791 C CA . LEU A 1 95 ? 8.937 0.503 -29.581 1.00 83.88 95 LEU A CA 1
ATOM 792 C C . LEU A 1 95 ? 8.998 1.755 -30.468 1.00 83.88 95 LEU A C 1
ATOM 794 O O . LEU A 1 95 ? 9.738 1.769 -31.450 1.00 83.88 95 LEU A O 1
ATOM 798 N N . TRP A 1 96 ? 8.312 2.836 -30.086 1.00 82.56 96 TRP A N 1
ATOM 799 C CA . TRP A 1 96 ? 8.367 4.114 -30.802 1.00 82.56 96 TRP A CA 1
ATOM 800 C C . TRP A 1 96 ? 9.779 4.717 -30.812 1.00 82.56 96 TRP A C 1
ATOM 802 O O . TRP A 1 96 ? 10.223 5.237 -31.832 1.00 82.56 96 TRP A O 1
ATOM 812 N N . ARG A 1 97 ? 10.527 4.597 -29.707 1.00 83.38 97 ARG A N 1
ATOM 813 C CA . ARG A 1 97 ? 11.902 5.098 -29.599 1.00 83.38 97 ARG A CA 1
ATOM 814 C C . ARG A 1 97 ? 12.837 4.259 -30.462 1.00 83.38 97 ARG A C 1
ATOM 816 O O . ARG A 1 97 ? 13.725 4.807 -31.109 1.00 83.38 97 ARG A O 1
ATOM 823 N N . ARG A 1 98 ? 12.602 2.943 -30.544 1.00 85.12 98 ARG A N 1
ATOM 824 C CA . ARG A 1 98 ? 13.312 2.059 -31.485 1.00 85.12 98 ARG A CA 1
ATOM 825 C C . ARG A 1 98 ? 13.028 2.442 -32.942 1.00 85.12 98 ARG A C 1
ATOM 827 O O . ARG A 1 98 ? 13.969 2.536 -33.725 1.00 85.12 98 ARG A O 1
ATOM 834 N N . ALA A 1 99 ? 11.771 2.724 -33.286 1.00 86.88 99 ALA A N 1
ATOM 835 C CA . ALA A 1 99 ? 11.380 3.176 -34.622 1.00 86.88 99 ALA A CA 1
ATOM 836 C C . ALA A 1 99 ? 11.989 4.544 -34.979 1.00 86.88 99 ALA A C 1
ATOM 838 O O . ALA A 1 99 ? 12.509 4.711 -36.080 1.00 86.88 99 ALA A O 1
ATOM 839 N N . ALA A 1 100 ? 12.012 5.494 -34.039 1.00 88.44 100 ALA A N 1
ATOM 840 C CA . ALA A 1 100 ? 12.640 6.801 -34.226 1.00 88.44 100 ALA A CA 1
ATOM 841 C C . ALA A 1 100 ? 14.158 6.687 -34.446 1.00 88.44 100 ALA A C 1
ATOM 843 O O . ALA A 1 100 ? 14.693 7.297 -35.369 1.00 88.44 100 ALA A O 1
ATOM 844 N N . ILE A 1 101 ? 14.849 5.856 -33.654 1.00 87.75 101 ILE A N 1
ATOM 845 C CA . ILE A 1 101 ? 16.282 5.574 -33.847 1.00 87.75 101 ILE A CA 1
ATOM 846 C C . ILE A 1 101 ? 16.525 4.928 -35.216 1.00 87.75 101 ILE A C 1
ATOM 848 O O . ILE A 1 101 ? 17.479 5.287 -35.906 1.00 87.75 101 ILE A O 1
ATOM 852 N N . TRP A 1 102 ? 15.671 3.988 -35.629 1.00 89.62 102 TRP A N 1
ATOM 853 C CA . TRP A 1 102 ? 15.765 3.358 -36.946 1.00 89.62 102 TRP A CA 1
ATOM 854 C C . TRP A 1 102 ? 15.587 4.372 -38.086 1.00 89.62 102 TRP A C 1
ATOM 856 O O . TRP A 1 102 ? 16.406 4.405 -39.006 1.00 89.62 102 TRP A O 1
ATOM 866 N N . LEU A 1 103 ? 14.577 5.242 -37.996 1.00 91.19 103 LEU A N 1
ATOM 867 C CA . LEU A 1 103 ? 14.320 6.291 -38.983 1.00 91.19 103 LEU A CA 1
ATOM 868 C C . LEU A 1 103 ? 15.494 7.275 -39.063 1.00 91.19 103 LEU A C 1
ATOM 870 O O . LEU A 1 103 ? 15.972 7.570 -40.156 1.00 91.19 103 LEU A O 1
ATOM 874 N N . LEU A 1 104 ? 16.006 7.725 -37.914 1.00 89.62 104 LEU A N 1
ATOM 875 C CA . LEU A 1 104 ? 17.153 8.631 -37.843 1.00 89.62 104 LEU A CA 1
ATOM 876 C C . LEU A 1 104 ? 18.394 8.018 -38.506 1.00 89.62 104 LEU A C 1
ATOM 878 O O . LEU A 1 104 ? 19.061 8.680 -39.297 1.00 89.62 104 LEU A O 1
ATOM 882 N N . ARG A 1 105 ? 18.677 6.735 -38.238 1.00 89.12 105 ARG A N 1
ATOM 883 C CA . ARG A 1 105 ? 19.782 6.007 -38.883 1.00 89.12 105 ARG A CA 1
ATOM 884 C C . ARG A 1 105 ? 19.614 5.937 -40.398 1.00 89.12 105 ARG A C 1
ATOM 886 O O . ARG A 1 105 ? 20.589 6.129 -41.117 1.00 89.12 105 ARG A O 1
ATOM 893 N N . ARG A 1 106 ? 18.394 5.701 -40.890 1.00 89.00 106 ARG A N 1
ATOM 894 C CA . ARG A 1 106 ? 18.106 5.716 -42.332 1.00 89.00 106 ARG A CA 1
ATOM 895 C C . ARG A 1 106 ? 18.329 7.089 -42.956 1.00 89.00 106 ARG A C 1
ATOM 897 O O . ARG A 1 106 ? 18.956 7.171 -44.007 1.00 89.00 106 ARG A O 1
ATOM 904 N N . LEU A 1 107 ? 17.860 8.150 -42.304 1.00 89.31 107 LEU A N 1
ATOM 905 C CA . LEU A 1 107 ? 18.041 9.514 -42.792 1.00 89.31 107 LEU A CA 1
ATOM 906 C C . LEU A 1 107 ? 19.519 9.908 -42.827 1.00 89.31 107 LEU A C 1
ATOM 908 O O . LEU A 1 107 ? 19.939 10.496 -43.812 1.00 89.31 107 LEU A O 1
ATOM 912 N N . LEU A 1 108 ? 20.307 9.557 -41.803 1.00 86.75 108 LEU A N 1
ATOM 913 C CA . LEU A 1 108 ? 21.761 9.785 -41.757 1.00 86.75 108 LEU A CA 1
ATOM 914 C C . LEU A 1 108 ? 22.525 8.999 -42.832 1.00 86.75 108 LEU A C 1
ATOM 916 O O . LEU A 1 108 ? 23.437 9.541 -43.456 1.00 86.75 108 LEU A O 1
ATOM 920 N N . ALA A 1 109 ? 22.126 7.753 -43.096 1.00 81.69 109 ALA A N 1
ATOM 921 C CA . ALA A 1 109 ? 22.722 6.934 -44.150 1.00 81.69 109 ALA A CA 1
ATOM 922 C C . ALA A 1 109 ? 22.470 7.502 -45.558 1.00 81.69 109 ALA A C 1
ATOM 924 O O . ALA A 1 109 ? 23.328 7.380 -46.426 1.00 81.69 109 ALA A O 1
ATOM 925 N N . TRP A 1 110 ? 21.331 8.164 -45.787 1.00 72.75 110 TRP A N 1
ATOM 926 C CA . TRP A 1 110 ? 21.047 8.826 -47.065 1.00 72.75 110 TRP A CA 1
ATOM 927 C C . TRP A 1 110 ? 21.912 10.062 -47.335 1.00 72.75 110 TRP A C 1
ATOM 929 O O . TRP A 1 110 ? 22.194 10.355 -48.491 1.00 72.75 110 TRP A O 1
ATOM 939 N N . GLN A 1 111 ? 22.379 10.754 -46.295 1.00 66.75 111 GLN A N 1
ATOM 940 C CA . GLN A 1 111 ? 23.239 11.946 -46.428 1.00 66.75 111 GLN A CA 1
ATOM 941 C C . GLN A 1 111 ? 24.677 11.576 -46.808 1.00 66.75 111 GLN A C 1
ATOM 943 O O . GLN A 1 111 ? 25.381 12.374 -47.411 1.00 66.75 111 GLN A O 1
ATOM 948 N N . HIS A 1 112 ? 25.108 10.365 -46.444 1.00 59.44 112 HIS A N 1
ATOM 949 C CA . HIS A 1 112 ? 26.449 9.835 -46.704 1.00 59.44 112 HIS A CA 1
ATOM 950 C C . HIS A 1 112 ? 26.507 8.933 -47.944 1.00 59.44 112 HIS A C 1
ATOM 952 O O . HIS A 1 112 ? 27.469 8.182 -48.104 1.00 59.44 112 HIS A O 1
ATOM 958 N N . ALA A 1 113 ? 25.502 8.980 -48.829 1.00 57.66 113 ALA A N 1
ATOM 959 C CA . ALA A 1 113 ? 25.614 8.320 -50.123 1.00 57.66 113 ALA A CA 1
ATOM 960 C C . ALA A 1 113 ? 26.862 8.877 -50.840 1.00 57.66 113 ALA A C 1
ATOM 962 O O . ALA A 1 113 ? 26.925 10.088 -51.067 1.00 57.66 113 ALA A O 1
ATOM 963 N N . PRO A 1 114 ? 27.880 8.049 -51.145 1.00 55.28 114 PRO A N 1
ATOM 964 C CA . PRO A 1 114 ? 29.094 8.542 -51.773 1.00 55.28 114 PRO A CA 1
ATOM 965 C C . PRO A 1 114 ? 28.723 9.157 -53.121 1.00 55.28 114 PRO A C 1
ATOM 967 O O . PRO A 1 114 ? 28.088 8.500 -53.951 1.00 55.28 114 PRO A O 1
ATOM 970 N N . SER A 1 115 ? 29.102 10.423 -53.326 1.00 53.47 115 SER A N 1
ATOM 971 C CA . SER A 1 115 ? 29.022 11.066 -54.637 1.00 53.47 115 SER A CA 1
ATOM 972 C C . SER A 1 115 ? 29.636 10.125 -55.672 1.00 53.47 115 SER A C 1
ATOM 974 O O . SER A 1 115 ? 30.722 9.597 -55.411 1.00 53.47 115 SER A O 1
ATOM 976 N N . PRO A 1 116 ? 28.971 9.884 -56.817 1.00 54.00 116 PRO A N 1
ATOM 977 C CA . PRO A 1 116 ? 29.501 8.996 -57.835 1.00 54.00 116 PRO A CA 1
ATOM 978 C C . PRO A 1 116 ? 30.878 9.517 -58.221 1.00 54.00 116 PRO A C 1
ATOM 980 O O . PRO A 1 116 ? 31.013 10.630 -58.732 1.00 54.00 116 PRO A O 1
ATOM 983 N N . THR A 1 117 ? 31.904 8.729 -57.910 1.00 54.41 117 THR A N 1
ATOM 984 C CA . THR A 1 117 ? 33.284 8.999 -58.280 1.00 54.41 117 THR A CA 1
ATOM 985 C C . THR A 1 117 ? 33.284 9.229 -59.782 1.00 54.41 117 THR A C 1
ATOM 987 O O . THR A 1 117 ? 33.003 8.313 -60.560 1.00 54.41 117 THR A O 1
ATOM 990 N N . VAL A 1 118 ? 33.515 10.479 -60.187 1.00 55.47 118 VAL A N 1
ATOM 991 C CA . VAL A 1 118 ? 33.707 10.855 -61.583 1.00 55.47 118 VAL A CA 1
ATOM 992 C C . VAL A 1 118 ? 34.772 9.914 -62.128 1.00 55.47 118 VAL A C 1
ATOM 994 O O . VAL A 1 118 ? 35.903 9.911 -61.642 1.00 55.47 118 VAL A O 1
ATOM 997 N N . LYS A 1 119 ? 34.391 9.052 -63.079 1.00 53.88 119 LYS A N 1
ATOM 998 C CA . LYS A 1 119 ? 35.336 8.193 -63.794 1.00 53.88 119 LYS A CA 1
ATOM 999 C C . LYS A 1 119 ? 36.402 9.113 -64.377 1.00 53.88 119 LYS A C 1
ATOM 1001 O O . LYS A 1 119 ? 36.102 9.903 -65.268 1.00 53.88 119 LYS A O 1
ATOM 1006 N N . ALA A 1 120 ? 37.616 9.034 -63.838 1.00 53.03 120 ALA A N 1
ATOM 1007 C CA . ALA A 1 120 ? 38.776 9.695 -64.404 1.00 53.03 120 ALA A CA 1
ATOM 1008 C C . ALA A 1 120 ? 38.883 9.255 -65.868 1.00 53.03 120 ALA A C 1
ATOM 1010 O O . ALA A 1 120 ? 39.007 8.064 -66.161 1.00 53.03 120 ALA A O 1
ATOM 1011 N N . ALA A 1 121 ? 38.733 10.217 -66.777 1.00 54.75 121 ALA A N 1
ATOM 1012 C CA . ALA A 1 121 ? 38.927 10.009 -68.197 1.00 54.75 121 ALA A CA 1
ATOM 1013 C C . ALA A 1 121 ? 40.332 9.434 -68.415 1.00 54.75 121 ALA A C 1
ATOM 1015 O O . ALA A 1 121 ? 41.323 9.998 -67.948 1.00 54.75 121 ALA A O 1
ATOM 1016 N N . ALA A 1 122 ? 40.402 8.285 -69.085 1.00 59.97 122 ALA A N 1
ATOM 1017 C CA . ALA A 1 122 ? 41.660 7.679 -69.487 1.00 59.97 122 ALA A CA 1
ATOM 1018 C C . ALA A 1 122 ? 42.414 8.655 -70.413 1.00 59.97 122 ALA A C 1
ATOM 1020 O O . ALA A 1 122 ? 41.794 9.189 -71.339 1.00 59.97 122 ALA A O 1
ATOM 1021 N N . PRO A 1 123 ? 43.715 8.915 -70.202 1.00 55.09 123 PRO A N 1
ATOM 1022 C CA . PRO A 1 123 ? 44.462 9.774 -71.106 1.00 55.09 123 PRO A CA 1
ATOM 1023 C C . PRO A 1 123 ? 44.656 9.065 -72.452 1.00 55.09 123 PRO A C 1
ATOM 1025 O O . PRO A 1 123 ? 45.144 7.935 -72.516 1.00 55.09 123 PRO A O 1
ATOM 1028 N N . LEU A 1 124 ? 44.257 9.750 -73.527 1.00 59.97 124 LEU A N 1
ATOM 1029 C CA . LEU A 1 124 ? 44.591 9.411 -74.908 1.00 59.97 124 LEU A CA 1
ATOM 1030 C C . LEU A 1 124 ? 46.118 9.346 -75.055 1.00 59.97 124 LEU A C 1
ATOM 1032 O O . LEU A 1 124 ? 46.812 10.338 -74.842 1.00 59.97 124 LEU A O 1
ATOM 1036 N N . GLN A 1 125 ? 46.629 8.173 -75.422 1.00 58.03 125 GLN A N 1
ATOM 1037 C CA . GLN A 1 125 ? 48.001 7.995 -75.894 1.00 58.03 125 GLN A CA 1
ATOM 1038 C C . GLN A 1 125 ? 48.112 8.591 -77.308 1.00 58.03 125 GLN A C 1
ATOM 1040 O O . GLN A 1 125 ? 47.309 8.212 -78.166 1.00 58.03 125 GLN A O 1
ATOM 1045 N N . PRO A 1 126 ? 49.068 9.493 -77.595 1.00 57.75 126 PRO A N 1
ATOM 1046 C CA . PRO A 1 126 ? 49.374 9.849 -78.969 1.00 57.75 126 PRO A CA 1
ATOM 1047 C C . PRO A 1 126 ? 50.183 8.727 -79.631 1.00 57.75 126 PRO A C 1
ATOM 1049 O O . PRO A 1 126 ? 51.172 8.235 -79.093 1.00 57.75 126 PRO A O 1
ATOM 1052 N N . VAL A 1 127 ? 49.719 8.332 -80.812 1.00 53.59 127 VAL A N 1
ATOM 1053 C CA . VAL A 1 127 ? 50.442 7.509 -81.783 1.00 53.59 127 VAL A CA 1
ATOM 1054 C C . VAL A 1 127 ? 51.401 8.424 -82.547 1.00 53.59 127 VAL A C 1
ATOM 1056 O O . VAL A 1 127 ? 50.944 9.436 -83.080 1.00 53.59 127 VAL A O 1
ATOM 1059 N N . GLY A 1 128 ? 52.679 8.047 -82.644 1.00 51.34 128 GLY A N 1
ATOM 1060 C CA . GLY A 1 128 ? 53.652 8.661 -83.558 1.00 51.34 128 GLY A CA 1
ATOM 1061 C C . GLY A 1 128 ? 55.002 8.923 -82.926 1.00 51.34 128 GLY A C 1
ATOM 1062 O O . GLY A 1 128 ? 55.151 10.020 -82.351 1.00 51.34 128 GLY A O 1
#

Radius of gyration: 32.47 Å; Cα contacts (8 Å, |Δi|>4): 115; chains: 1; bounding box: 75×25×103 Å

pLDDT: mean 87.47, std 13.82, range [51.34, 98.06]